Protein AF-F1THG7-F1 (afdb_monomer)

Secondary structure (DSSP, 8-state):
--PPPHHHHHHHHHHHS-EEEEEE-SS-TT-EEEEEESHHHHHSS-EEEE-S---HHHHHHHHHHHHHHHHTT----TT-EEEEETTTEEEEEEEETTEEEEEEEEEEE-

pLDDT: mean 85.08, std 12.11, range [38.19, 96.25]

Organism: NCBI:txid588581

Solvent-accessible surface area (backbone atoms only — not comparable to full-atom values): 6229 Å² total; per-residue (Å²): 134,85,67,69,47,71,74,61,41,53,54,32,28,78,74,68,42,28,33,76,43,54,42,66,36,88,90,41,82,79,34,38,42,37,31,46,44,43,35,43,78,65,71,72,39,63,19,44,31,36,58,61,80,69,59,69,72,56,56,51,49,52,54,51,52,51,48,54,38,44,77,72,68,50,84,81,52,71,73,40,71,45,71,63,43,89,85,45,29,32,40,36,30,35,66,32,94,89,40,90,60,30,32,33,45,49,80,40,80,119

Foldseek 3Di:
DDADDPVNQVVCCVVPQKGWHWAQDPVDNQWIWIWMPRCCVPQVAAIEIEGDDDDPVVSVQQRVVVVVCVVVVNDDDAQDWDACRPHFKIWHWHQDPVDNRYTYIDIDGD

Mean predicted aligned error: 5.65 Å

Sequence (110 aa):
MYISNIESDTKQWEKQGFYCHFERDADNKVQVNYHTHGILHSRGKSDFCITQPIKPIIGKAIFTELVDKLDKGIEIFDGTELADVFDGFTLKFRQSEKCISVLKIDIRCE

Radius of gyration: 13.29 Å; Cα contacts (8 Å, |Δi|>4): 194; chains: 1; bounding box: 36×29×36 Å

Structure (mmCIF, N/CA/C/O backbone):
data_AF-F1THG7-F1
#
_entry.id   AF-F1THG7-F1
#
loop_
_atom_site.group_PDB
_atom_site.id
_atom_site.type_symbol
_atom_site.label_atom_id
_atom_site.label_alt_id
_atom_site.label_comp_id
_atom_site.label_asym_id
_atom_site.label_entity_id
_atom_site.label_seq_id
_atom_site.pdbx_PDB_ins_code
_atom_site.Cartn_x
_atom_site.Cartn_y
_atom_site.Cartn_z
_atom_site.occupancy
_atom_site.B_iso_or_equiv
_atom_site.auth_seq_id
_atom_site.auth_comp_id
_atom_site.auth_asym_id
_atom_site.auth_atom_id
_atom_site.pdbx_PDB_model_num
ATOM 1 N N . MET A 1 1 ? 7.799 -17.388 -8.927 1.00 38.19 1 MET A N 1
ATOM 2 C CA . MET A 1 1 ? 8.653 -16.186 -8.834 1.00 38.19 1 MET A CA 1
ATOM 3 C C . MET A 1 1 ? 7.928 -15.101 -9.610 1.00 38.19 1 MET A C 1
ATOM 5 O O . MET A 1 1 ? 7.849 -15.219 -10.821 1.00 38.19 1 MET A O 1
ATOM 9 N N . TYR A 1 2 ? 7.240 -14.183 -8.925 1.00 43.66 2 TYR A N 1
ATOM 10 C CA . TYR A 1 2 ? 6.445 -13.141 -9.586 1.00 43.66 2 TYR A CA 1
ATOM 11 C C . TYR A 1 2 ? 7.388 -11.967 -9.847 1.00 43.66 2 TYR A C 1
ATOM 13 O O . TYR A 1 2 ? 7.836 -11.329 -8.901 1.00 43.66 2 TYR A O 1
ATOM 21 N N . ILE A 1 3 ? 7.782 -11.785 -11.102 1.00 52.53 3 ILE A N 1
ATOM 22 C CA . ILE A 1 3 ? 8.563 -10.634 -11.555 1.00 52.53 3 ILE A CA 1
ATOM 23 C C . ILE A 1 3 ? 7.549 -9.743 -12.267 1.00 52.53 3 ILE A C 1
ATOM 25 O O . ILE A 1 3 ? 6.875 -10.220 -13.183 1.00 52.53 3 ILE A O 1
ATOM 29 N N . SER A 1 4 ? 7.366 -8.505 -11.807 1.00 56.50 4 SER A N 1
ATOM 30 C CA . SER A 1 4 ? 6.523 -7.534 -12.509 1.00 56.50 4 SER A CA 1
ATOM 31 C C . SER A 1 4 ? 7.099 -7.308 -13.908 1.00 56.50 4 SER A C 1
ATOM 33 O O . SER A 1 4 ? 8.275 -6.988 -14.0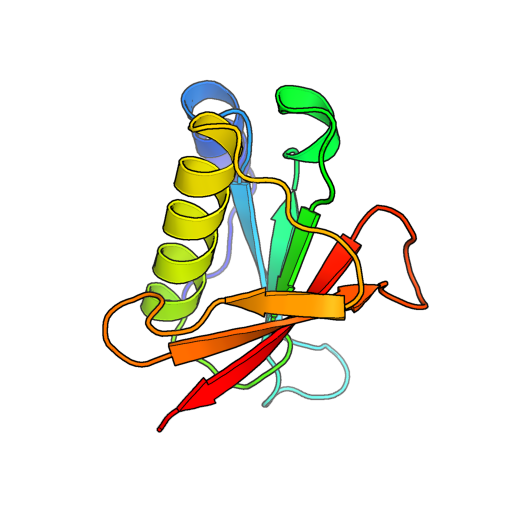58 1.00 56.50 4 SER A O 1
ATOM 35 N N . ASN A 1 5 ? 6.285 -7.534 -14.939 1.00 66.56 5 ASN A N 1
ATOM 36 C CA . ASN A 1 5 ? 6.599 -7.136 -16.308 1.00 66.56 5 ASN A CA 1
ATOM 37 C C . ASN A 1 5 ? 5.889 -5.805 -16.585 1.00 66.56 5 ASN A C 1
ATOM 39 O O . ASN A 1 5 ? 4.746 -5.636 -16.162 1.00 66.56 5 ASN A O 1
ATOM 43 N N . ILE A 1 6 ? 6.531 -4.898 -17.321 1.00 65.44 6 ILE A N 1
ATOM 44 C CA . ILE A 1 6 ? 6.044 -3.541 -17.627 1.00 65.44 6 ILE A CA 1
ATOM 45 C C . ILE A 1 6 ? 4.603 -3.566 -18.163 1.00 65.44 6 ILE A C 1
ATOM 47 O O . ILE A 1 6 ? 3.770 -2.775 -17.738 1.00 65.44 6 ILE A O 1
ATOM 51 N N . GLU A 1 7 ? 4.261 -4.537 -19.014 1.00 62.28 7 GLU A N 1
ATOM 52 C CA . GLU A 1 7 ? 2.897 -4.695 -19.544 1.00 62.28 7 GLU A CA 1
ATOM 53 C C . GLU A 1 7 ? 1.841 -4.991 -18.462 1.00 62.28 7 GLU A C 1
ATOM 55 O O . GLU A 1 7 ? 0.679 -4.598 -18.586 1.00 62.28 7 GLU A O 1
ATOM 60 N N . SER A 1 8 ? 2.222 -5.700 -17.397 1.00 76.38 8 SER A N 1
ATOM 61 C CA . SER A 1 8 ? 1.355 -5.963 -16.242 1.00 76.38 8 SER A CA 1
ATOM 62 C C . SER A 1 8 ? 1.194 -4.722 -15.368 1.00 76.38 8 SER A C 1
ATOM 64 O O . SER A 1 8 ? 0.143 -4.539 -14.751 1.00 76.38 8 SER A O 1
ATOM 66 N N . ASP A 1 9 ? 2.222 -3.882 -15.297 1.00 80.94 9 ASP A N 1
ATOM 67 C CA . ASP A 1 9 ? 2.213 -2.646 -14.519 1.00 80.94 9 ASP A CA 1
ATOM 68 C C . ASP A 1 9 ? 1.324 -1.602 -15.214 1.00 80.94 9 ASP A C 1
ATOM 70 O O . ASP A 1 9 ? 0.420 -1.054 -14.582 1.00 80.94 9 ASP A O 1
ATOM 74 N N . THR A 1 10 ? 1.456 -1.440 -16.538 1.00 80.38 10 THR A N 1
ATOM 75 C CA . THR A 1 10 ? 0.595 -0.559 -17.348 1.00 80.38 10 THR A CA 1
ATOM 76 C C . THR A 1 10 ? -0.883 -0.930 -17.232 1.00 80.38 10 THR A C 1
ATOM 78 O O . THR A 1 10 ? -1.712 -0.064 -16.965 1.00 80.38 10 THR A O 1
ATOM 81 N N . LYS A 1 11 ? -1.235 -2.217 -17.348 1.00 83.44 11 LYS A N 1
ATOM 82 C CA . LYS A 1 11 ? -2.638 -2.660 -17.228 1.00 83.44 11 LYS A CA 1
ATOM 83 C C . LYS A 1 11 ? -3.230 -2.408 -15.841 1.00 83.44 11 LYS A C 1
ATOM 85 O O . LYS A 1 11 ? -4.416 -2.109 -15.723 1.00 83.44 11 LYS A O 1
ATOM 90 N N . GLN A 1 12 ? -2.435 -2.575 -14.783 1.00 82.75 12 GLN A N 1
ATOM 91 C CA . GLN A 1 12 ? -2.885 -2.282 -13.419 1.00 82.75 12 GLN A CA 1
ATOM 92 C C . GLN A 1 12 ? -3.075 -0.777 -13.229 1.00 82.75 12 GLN A C 1
ATOM 94 O O . GLN A 1 12 ? -4.124 -0.368 -12.736 1.00 82.75 12 GLN A O 1
ATOM 99 N N . TRP A 1 13 ? -2.136 0.034 -13.721 1.00 86.00 13 TRP A N 1
ATOM 100 C CA . TRP A 1 13 ? -2.256 1.488 -13.727 1.00 86.00 13 TRP A CA 1
ATOM 101 C C . TRP A 1 13 ? -3.531 1.964 -14.435 1.00 86.00 13 TRP A C 1
ATOM 103 O O . TRP A 1 13 ? -4.323 2.683 -13.836 1.00 86.00 13 TRP A O 1
ATOM 113 N N . GLU A 1 14 ? -3.787 1.514 -15.665 1.00 87.00 14 GLU A N 1
ATOM 114 C CA . GLU A 1 14 ? -4.980 1.910 -16.431 1.00 87.00 14 GLU A CA 1
ATOM 115 C C . GLU A 1 14 ? -6.289 1.524 -15.732 1.00 87.00 14 GLU A C 1
ATOM 117 O O . GLU A 1 14 ? -7.283 2.242 -15.820 1.00 87.00 14 GLU A O 1
ATOM 122 N N . LYS A 1 15 ? -6.299 0.389 -15.025 1.00 86.25 15 LYS A N 1
ATOM 123 C CA . LYS A 1 15 ? -7.501 -0.131 -14.367 1.00 86.25 15 LYS A CA 1
ATOM 124 C C . LYS A 1 15 ? -7.735 0.447 -12.969 1.00 86.25 15 LYS A C 1
ATOM 126 O O . LYS A 1 15 ? -8.884 0.572 -12.559 1.00 86.25 15 LYS A O 1
ATOM 131 N N . GLN A 1 16 ? -6.672 0.706 -12.210 1.00 87.31 16 GLN A N 1
ATOM 132 C CA . GLN A 1 16 ? -6.736 0.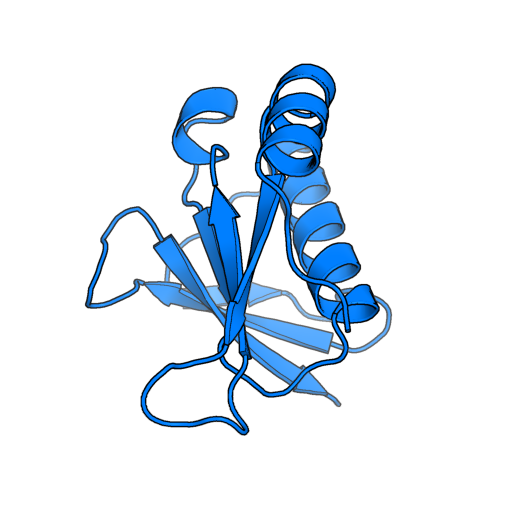964 -10.763 1.00 87.31 16 GLN A CA 1
ATOM 133 C C . GLN A 1 16 ? -6.109 2.306 -10.357 1.00 87.31 16 GLN A C 1
ATOM 135 O O . GLN A 1 16 ? -6.251 2.738 -9.209 1.00 87.31 16 GLN A O 1
ATOM 140 N N . GLY A 1 17 ? -5.394 2.967 -11.270 1.00 89.81 17 GLY A N 1
ATOM 141 C CA . GLY A 1 17 ? -4.621 4.177 -10.991 1.00 89.81 17 GLY A CA 1
ATOM 142 C C . GLY A 1 17 ? -3.383 3.929 -10.125 1.00 89.81 17 GLY A C 1
ATOM 143 O O . GLY A 1 17 ? -2.836 4.876 -9.573 1.00 89.81 17 GLY A O 1
ATOM 144 N N . PHE A 1 18 ? -2.965 2.675 -9.942 1.00 92.56 18 PHE A N 1
ATOM 145 C CA . PHE A 1 18 ? -1.721 2.301 -9.268 1.00 92.56 18 PHE A CA 1
ATOM 146 C C . PHE A 1 18 ? -1.294 0.889 -9.694 1.00 92.56 18 PHE A C 1
ATOM 148 O O . PHE A 1 18 ? -2.091 0.133 -10.254 1.00 92.56 18 PHE A O 1
ATOM 155 N N . TYR A 1 19 ? -0.045 0.516 -9.425 1.00 90.19 19 TYR A N 1
ATOM 156 C CA . TYR A 1 19 ? 0.429 -0.858 -9.596 1.00 90.19 19 TYR A CA 1
ATOM 157 C C . TYR A 1 19 ? 1.397 -1.254 -8.480 1.00 90.19 19 TYR A C 1
ATOM 159 O O . TYR A 1 19 ? 2.011 -0.407 -7.834 1.00 90.19 19 TYR A O 1
ATOM 167 N N . CYS A 1 20 ? 1.511 -2.561 -8.240 1.00 89.00 20 CYS A N 1
ATOM 168 C CA . CYS A 1 20 ? 2.468 -3.130 -7.293 1.00 89.00 20 CYS A CA 1
ATOM 169 C C . CYS A 1 20 ? 3.711 -3.598 -8.052 1.00 89.00 20 CYS A C 1
ATOM 171 O O . CYS A 1 20 ? 3.592 -4.434 -8.951 1.00 89.00 20 CYS A O 1
ATOM 173 N N . HIS A 1 21 ? 4.879 -3.108 -7.657 1.00 86.44 21 HIS A N 1
ATOM 174 C CA . HIS A 1 21 ? 6.166 -3.489 -8.213 1.00 86.44 21 HIS A CA 1
ATOM 175 C C . HIS A 1 21 ? 6.964 -4.338 -7.221 1.00 86.44 21 HIS A C 1
ATOM 177 O O . HIS A 1 21 ? 6.934 -4.131 -6.003 1.00 86.44 21 HIS A O 1
ATOM 183 N N . PHE A 1 22 ? 7.654 -5.333 -7.769 1.00 78.88 22 PHE A N 1
ATOM 184 C CA . PHE A 1 22 ? 8.278 -6.413 -7.021 1.00 78.88 22 PHE A CA 1
ATOM 185 C C . PHE A 1 22 ? 9.747 -6.505 -7.408 1.00 78.88 22 PHE A C 1
ATOM 187 O O . PHE A 1 22 ? 10.093 -7.167 -8.387 1.00 78.88 22 PHE A O 1
ATOM 194 N N . GLU A 1 23 ? 10.614 -5.866 -6.629 1.00 75.38 23 GLU A N 1
ATOM 195 C CA . GLU A 1 23 ? 12.048 -5.872 -6.896 1.00 75.38 23 GLU A CA 1
ATOM 196 C C . GLU A 1 23 ? 12.780 -6.705 -5.843 1.00 75.38 23 GLU A C 1
ATOM 198 O O . GLU A 1 23 ? 12.526 -6.604 -4.641 1.00 75.38 23 GLU A O 1
ATOM 203 N N . ARG A 1 24 ? 13.692 -7.573 -6.284 1.00 68.19 24 ARG A N 1
ATOM 204 C CA . ARG A 1 24 ? 14.626 -8.214 -5.356 1.00 68.19 24 ARG A CA 1
ATOM 205 C C . ARG A 1 24 ? 15.697 -7.209 -5.002 1.00 68.19 24 ARG A C 1
ATOM 207 O O . ARG A 1 24 ? 16.250 -6.584 -5.900 1.00 68.19 24 ARG A O 1
ATOM 214 N N . ASP A 1 25 ? 16.015 -7.108 -3.721 1.00 65.31 25 ASP A N 1
ATOM 215 C CA . ASP A 1 25 ? 17.136 -6.285 -3.308 1.00 65.31 25 ASP A CA 1
ATOM 216 C C . ASP A 1 25 ? 18.424 -6.824 -3.963 1.00 65.31 25 ASP A C 1
ATOM 218 O O . ASP A 1 25 ? 18.731 -8.022 -3.892 1.00 65.31 25 ASP A O 1
ATOM 222 N N . ALA A 1 26 ? 19.116 -5.947 -4.695 1.00 63.00 26 ALA A N 1
ATOM 223 C CA . ALA A 1 26 ? 20.297 -6.301 -5.473 1.00 63.00 26 ALA A CA 1
ATOM 224 C C . ALA A 1 26 ? 21.467 -6.727 -4.572 1.00 63.00 26 ALA A C 1
ATOM 226 O O . ALA A 1 26 ? 22.234 -7.620 -4.946 1.00 63.00 26 ALA A O 1
ATOM 227 N N . ASP A 1 27 ? 21.552 -6.139 -3.376 1.00 65.88 27 ASP A N 1
ATOM 228 C CA . ASP A 1 27 ? 22.597 -6.388 -2.388 1.00 65.88 27 ASP A CA 1
ATOM 229 C C . ASP A 1 27 ? 22.207 -7.531 -1.441 1.00 65.88 27 ASP A C 1
ATOM 231 O O . ASP A 1 27 ? 23.058 -8.316 -1.014 1.00 65.88 27 ASP A O 1
ATOM 235 N N . ASN A 1 28 ? 20.911 -7.691 -1.157 1.00 64.31 28 ASN A N 1
ATOM 236 C CA . ASN A 1 28 ? 20.396 -8.739 -0.282 1.00 64.31 28 ASN A CA 1
ATOM 237 C C . ASN A 1 28 ? 19.326 -9.599 -0.964 1.00 64.31 28 ASN A C 1
ATOM 239 O O . ASN A 1 28 ? 18.128 -9.387 -0.810 1.00 64.31 28 ASN A O 1
ATOM 243 N N . LYS A 1 29 ? 19.752 -10.683 -1.621 1.00 60.62 29 LYS A N 1
ATOM 244 C CA . LYS A 1 29 ? 18.866 -11.610 -2.359 1.00 60.62 29 LYS A CA 1
ATOM 245 C C . LYS A 1 29 ? 17.762 -12.281 -1.519 1.00 60.62 29 LYS A C 1
ATOM 247 O O . LYS A 1 29 ? 16.919 -12.976 -2.090 1.00 60.62 29 LYS A O 1
ATOM 252 N N . VAL A 1 30 ? 17.787 -12.127 -0.192 1.00 61.16 30 VAL A N 1
ATOM 253 C CA . VAL A 1 30 ? 16.761 -12.617 0.744 1.00 61.16 30 VAL A CA 1
ATOM 254 C C . VAL A 1 30 ? 15.673 -11.562 0.992 1.00 61.16 30 VAL A C 1
ATOM 256 O O . VAL A 1 30 ? 14.539 -11.922 1.310 1.00 61.16 30 VAL A O 1
ATOM 259 N N . GLN A 1 31 ? 15.984 -10.276 0.815 1.00 63.53 31 GLN A N 1
ATOM 260 C CA . GLN A 1 31 ? 15.027 -9.178 0.918 1.00 63.53 31 GLN A CA 1
ATOM 261 C C . GLN A 1 31 ? 14.339 -8.920 -0.425 1.00 63.53 31 GLN A C 1
ATOM 263 O O . GLN A 1 31 ? 14.947 -8.900 -1.497 1.00 63.53 31 GLN A O 1
ATOM 268 N N . VAL A 1 32 ? 13.024 -8.739 -0.353 1.00 67.75 32 VAL A N 1
ATOM 269 C CA . VAL A 1 32 ? 12.196 -8.335 -1.487 1.00 67.75 32 VAL A CA 1
ATOM 270 C C . VAL A 1 32 ? 11.614 -6.978 -1.132 1.00 67.75 32 VAL A C 1
ATOM 272 O O . VAL A 1 32 ? 10.971 -6.838 -0.094 1.00 67.75 32 VAL A O 1
ATOM 275 N N . ASN A 1 33 ? 11.869 -5.995 -1.987 1.00 76.44 33 ASN A N 1
ATOM 276 C CA . ASN A 1 33 ? 11.329 -4.654 -1.878 1.00 76.44 33 ASN A CA 1
ATOM 277 C C . ASN A 1 33 ? 10.026 -4.608 -2.674 1.00 76.44 33 ASN A C 1
ATOM 279 O O . ASN A 1 33 ? 10.011 -4.540 -3.906 1.00 76.44 33 ASN A O 1
ATOM 283 N N . TYR A 1 34 ? 8.921 -4.671 -1.946 1.00 87.44 34 TYR A N 1
ATOM 284 C CA . TYR A 1 34 ? 7.588 -4.494 -2.495 1.00 87.44 34 TYR A CA 1
ATOM 285 C C . TYR A 1 34 ? 7.234 -3.025 -2.408 1.00 87.44 34 TYR A C 1
ATOM 287 O O . TYR A 1 34 ? 7.344 -2.439 -1.333 1.00 87.44 34 TYR A O 1
ATOM 295 N N . HIS A 1 35 ? 6.775 -2.431 -3.497 1.00 90.06 35 HIS A N 1
ATOM 296 C CA . HIS A 1 35 ? 6.334 -1.047 -3.445 1.00 90.06 35 HIS A CA 1
ATOM 297 C C . HIS A 1 35 ? 5.191 -0.773 -4.409 1.00 90.06 35 HIS A C 1
ATOM 299 O O . HIS A 1 35 ? 5.054 -1.438 -5.437 1.00 90.06 35 HIS A O 1
ATOM 305 N N . THR A 1 36 ? 4.349 0.190 -4.061 1.00 92.62 36 THR A N 1
ATOM 306 C CA . THR A 1 36 ? 3.349 0.719 -4.981 1.00 92.62 36 THR A CA 1
ATOM 307 C C . THR A 1 36 ? 3.935 1.869 -5.778 1.00 92.62 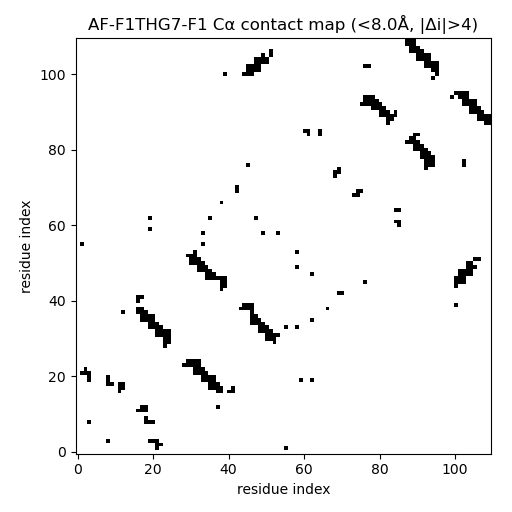36 THR A C 1
ATOM 309 O O . THR A 1 36 ? 4.864 2.544 -5.334 1.00 92.62 36 THR A O 1
ATOM 312 N N . HIS A 1 37 ? 3.358 2.094 -6.948 1.00 92.12 37 HIS A N 1
ATOM 313 C CA . HIS A 1 37 ? 3.542 3.318 -7.709 1.00 92.12 37 HIS A CA 1
ATOM 314 C C . HIS A 1 37 ? 2.196 3.863 -8.130 1.00 92.12 37 HIS A C 1
ATOM 316 O O . HIS A 1 37 ? 1.281 3.102 -8.466 1.00 92.12 37 HIS A O 1
ATOM 322 N N . GLY A 1 38 ? 2.120 5.186 -8.211 1.00 91.00 38 GLY A N 1
ATOM 323 C CA . GLY A 1 38 ? 1.008 5.868 -8.847 1.00 91.00 38 GLY A CA 1
ATOM 324 C C . GLY A 1 38 ? -0.108 6.296 -7.896 1.00 91.00 38 GLY A C 1
ATOM 325 O O 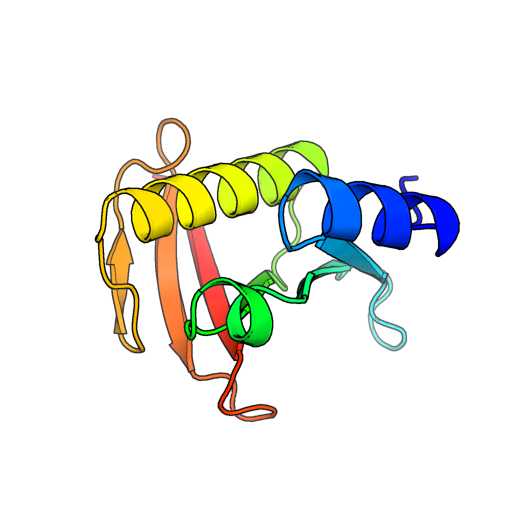. GLY A 1 38 ? -0.996 7.039 -8.316 1.00 91.00 38 GLY A O 1
ATOM 326 N N . ILE A 1 39 ? -0.041 5.932 -6.610 1.00 93.62 39 ILE A N 1
ATOM 327 C CA . ILE A 1 39 ? -0.992 6.423 -5.600 1.00 93.62 39 ILE A CA 1
ATOM 328 C C . ILE A 1 39 ? -0.887 7.948 -5.480 1.00 93.62 39 ILE A C 1
ATOM 330 O O . ILE A 1 39 ? -1.910 8.636 -5.421 1.00 93.62 39 ILE A O 1
ATOM 334 N N . LEU A 1 40 ? 0.331 8.492 -5.558 1.00 91.19 40 LEU A N 1
ATOM 335 C CA . LEU A 1 40 ? 0.543 9.939 -5.540 1.00 91.19 40 LEU A CA 1
ATOM 336 C C . LEU A 1 40 ? -0.182 10.635 -6.692 1.00 91.19 40 LEU A C 1
ATOM 338 O O . LEU A 1 40 ? -0.828 11.659 -6.490 1.00 91.19 40 LEU A O 1
ATOM 342 N N . HIS A 1 41 ? -0.117 10.066 -7.892 1.00 90.38 41 HIS A N 1
ATOM 343 C CA . HIS A 1 41 ? -0.728 10.656 -9.078 1.00 90.38 41 HIS A CA 1
ATOM 344 C C . HIS A 1 41 ? -2.251 10.485 -9.124 1.00 90.38 41 HIS A C 1
ATOM 346 O O . HIS A 1 41 ? -2.942 11.400 -9.563 1.00 90.38 41 HIS A O 1
ATOM 352 N N . SER A 1 42 ? -2.782 9.340 -8.688 1.00 91.75 42 SER A N 1
ATOM 353 C CA . SER A 1 42 ? -4.222 9.055 -8.758 1.00 91.75 42 SER A CA 1
ATOM 354 C C . SER A 1 42 ? -5.019 9.597 -7.572 1.00 91.75 42 SER A C 1
ATOM 356 O O . SER A 1 42 ? -6.178 9.966 -7.742 1.00 91.75 42 SER A O 1
ATOM 358 N N . ARG A 1 43 ? -4.421 9.641 -6.376 1.00 92.12 43 ARG A N 1
ATOM 359 C CA . ARG A 1 43 ? -5.111 9.970 -5.113 1.00 92.12 43 ARG A CA 1
ATOM 360 C C . ARG A 1 43 ? -4.475 11.134 -4.354 1.00 92.12 43 ARG A C 1
ATOM 362 O O . ARG A 1 43 ? -5.052 11.597 -3.375 1.00 92.12 43 ARG A O 1
ATOM 369 N N . GLY A 1 44 ? -3.292 11.603 -4.758 1.00 92.25 44 GLY A N 1
ATOM 370 C CA . GLY A 1 44 ? -2.562 12.647 -4.028 1.00 92.25 44 GLY A CA 1
ATOM 371 C C . GLY A 1 44 ? -2.016 12.177 -2.675 1.00 92.25 44 GLY A C 1
ATOM 372 O O . GLY A 1 44 ? -1.791 13.002 -1.792 1.00 92.25 44 GLY A O 1
ATOM 373 N N . LYS A 1 45 ? -1.847 10.861 -2.486 1.00 93.62 45 LYS A N 1
ATOM 374 C CA . LYS A 1 45 ? -1.376 10.237 -1.237 1.00 93.62 45 LYS A CA 1
ATOM 375 C C . LYS A 1 45 ? -0.046 9.513 -1.461 1.00 93.62 45 LYS A C 1
ATOM 377 O O . LYS A 1 45 ? 0.283 9.170 -2.591 1.00 93.62 45 LYS A O 1
ATOM 382 N N . SER A 1 46 ? 0.720 9.292 -0.397 1.00 94.50 46 SER A N 1
ATOM 383 C CA . SER A 1 46 ? 2.019 8.616 -0.493 1.00 94.50 46 SER A CA 1
ATOM 384 C C . SER A 1 46 ? 1.890 7.191 -1.033 1.00 94.50 46 SER A C 1
ATOM 386 O O . SER A 1 46 ? 0.936 6.481 -0.717 1.00 94.50 46 SER A O 1
ATOM 388 N N . ASP A 1 47 ? 2.885 6.766 -1.805 1.00 95.62 47 ASP A N 1
ATOM 389 C CA . ASP A 1 47 ? 3.074 5.363 -2.157 1.00 95.62 47 ASP A CA 1
ATOM 390 C C . ASP A 1 47 ? 3.548 4.557 -0.936 1.00 95.62 47 ASP A C 1
ATOM 392 O O . ASP A 1 47 ? 4.060 5.104 0.044 1.00 95.62 47 ASP A O 1
ATOM 396 N N . PHE A 1 48 ? 3.387 3.239 -0.989 1.00 95.25 48 PHE A N 1
ATOM 397 C CA . PHE A 1 48 ? 3.713 2.329 0.102 1.00 95.25 48 PHE A CA 1
ATOM 398 C C . PHE A 1 48 ? 4.889 1.423 -0.246 1.00 95.25 48 PHE A C 1
ATOM 400 O O . PHE A 1 48 ? 5.064 1.028 -1.396 1.00 95.25 48 PHE A O 1
ATOM 407 N N . CYS A 1 49 ? 5.680 1.047 0.759 1.00 94.12 49 CYS A N 1
ATOM 408 C CA . CYS A 1 49 ? 6.825 0.156 0.600 1.00 94.12 49 CYS A CA 1
ATOM 409 C C . CYS A 1 49 ? 6.925 -0.848 1.756 1.00 94.12 49 CYS A C 1
ATOM 411 O O . CYS A 1 49 ? 6.915 -0.457 2.918 1.00 94.12 49 CYS A O 1
ATOM 413 N N . ILE A 1 50 ? 7.065 -2.137 1.443 1.00 91.81 50 ILE A N 1
ATOM 414 C CA . ILE A 1 50 ? 7.342 -3.217 2.399 1.00 91.81 50 ILE A CA 1
ATOM 415 C C . ILE A 1 50 ? 8.714 -3.798 2.055 1.00 91.81 50 ILE A C 1
ATOM 417 O O . ILE A 1 50 ? 8.923 -4.293 0.947 1.00 91.81 50 ILE A O 1
ATOM 421 N N . THR A 1 51 ? 9.636 -3.774 3.016 1.00 86.81 51 THR A N 1
ATOM 422 C CA . THR A 1 51 ? 10.993 -4.337 2.867 1.00 86.81 51 THR A CA 1
ATOM 423 C C . THR A 1 51 ? 11.193 -5.628 3.667 1.00 86.81 51 THR A C 1
ATOM 425 O O . THR A 1 51 ? 12.206 -6.316 3.522 1.00 86.81 51 THR A O 1
ATOM 428 N N . GLN A 1 52 ? 10.238 -5.972 4.536 1.00 86.69 52 GLN A N 1
ATOM 429 C CA . GLN A 1 52 ? 10.273 -7.215 5.297 1.00 86.69 52 GLN A CA 1
ATOM 430 C C . GLN A 1 52 ? 10.006 -8.426 4.392 1.00 86.69 52 GLN A C 1
ATOM 432 O O . GLN A 1 52 ? 9.191 -8.342 3.467 1.00 86.69 52 GLN A O 1
ATOM 437 N N . PRO A 1 53 ? 10.634 -9.584 4.673 1.00 83.62 53 PRO A N 1
ATOM 438 C CA . PRO A 1 53 ? 10.326 -10.821 3.971 1.00 83.62 53 PRO A CA 1
ATOM 439 C C . PRO A 1 53 ? 8.855 -11.201 4.164 1.00 83.62 53 PRO A C 1
ATOM 441 O O . PRO A 1 53 ? 8.437 -11.619 5.241 1.00 83.62 53 PRO A O 1
ATOM 444 N N . ILE A 1 54 ? 8.067 -11.081 3.100 1.00 82.75 54 ILE A N 1
ATOM 445 C CA . ILE A 1 54 ? 6.657 -11.465 3.080 1.00 82.75 54 ILE A CA 1
ATOM 446 C C . ILE A 1 54 ? 6.330 -12.184 1.774 1.00 82.75 54 ILE A C 1
ATOM 448 O O . ILE A 1 54 ? 7.005 -11.999 0.758 1.00 82.75 54 ILE A O 1
ATOM 452 N N . LYS A 1 55 ? 5.306 -13.043 1.782 1.00 83.50 55 LYS A N 1
ATOM 453 C CA . LYS A 1 55 ? 4.823 -13.685 0.553 1.00 83.50 55 LYS A CA 1
ATOM 454 C C . LYS A 1 55 ? 4.226 -12.612 -0.378 1.00 83.50 55 LYS A C 1
ATOM 456 O O . LYS A 1 55 ? 3.392 -11.838 0.094 1.00 83.50 55 LYS A O 1
ATOM 461 N N . PRO A 1 56 ? 4.534 -12.610 -1.692 1.00 81.75 56 PRO A N 1
ATOM 462 C CA . PRO A 1 56 ? 4.032 -11.595 -2.625 1.00 81.75 56 PRO A CA 1
ATOM 463 C C . PRO A 1 56 ? 2.510 -11.427 -2.627 1.00 81.75 56 PRO A C 1
ATOM 465 O O . PRO A 1 56 ? 2.010 -10.314 -2.742 1.00 81.75 56 PRO A O 1
ATOM 468 N N . ILE A 1 57 ? 1.773 -12.532 -2.468 1.00 84.44 57 ILE A N 1
ATOM 469 C CA . ILE A 1 57 ? 0.307 -12.509 -2.416 1.00 84.44 57 ILE A CA 1
ATOM 470 C C . ILE A 1 57 ? -0.221 -11.724 -1.209 1.00 84.44 57 ILE A C 1
ATOM 472 O O . ILE A 1 57 ? -1.198 -10.998 -1.345 1.00 84.44 57 ILE A O 1
ATOM 476 N N . ILE A 1 58 ? 0.461 -11.816 -0.064 1.00 87.06 58 ILE A N 1
ATOM 477 C CA . ILE A 1 58 ? 0.088 -11.104 1.161 1.00 87.06 58 ILE A CA 1
ATOM 478 C C . ILE A 1 58 ? 0.451 -9.624 1.023 1.00 87.06 58 ILE A C 1
ATOM 480 O O . ILE A 1 58 ? -0.385 -8.771 1.283 1.00 87.06 58 ILE A O 1
ATOM 484 N N . GLY A 1 59 ? 1.651 -9.305 0.518 1.00 88.50 59 GLY A N 1
ATOM 485 C CA . GLY A 1 59 ? 2.044 -7.915 0.254 1.00 88.50 59 GLY A CA 1
ATOM 486 C C . GLY A 1 59 ? 1.083 -7.201 -0.705 1.00 88.50 59 GLY A C 1
ATOM 487 O O . GLY A 1 59 ? 0.672 -6.072 -0.448 1.00 88.50 59 GLY A O 1
ATOM 488 N N . LYS A 1 60 ? 0.641 -7.887 -1.770 1.00 87.69 60 LYS A N 1
ATOM 489 C CA . LYS A 1 60 ? -0.375 -7.355 -2.691 1.00 87.69 60 LYS A CA 1
ATOM 490 C C . LYS A 1 60 ? -1.726 -7.134 -2.007 1.00 87.69 60 LYS A C 1
ATOM 492 O O . LYS A 1 60 ? -2.378 -6.127 -2.282 1.00 87.69 60 LYS A O 1
ATOM 497 N N . ALA A 1 61 ? -2.155 -8.065 -1.156 1.00 89.62 61 ALA A N 1
ATOM 498 C CA . ALA A 1 61 ? -3.412 -7.936 -0.428 1.00 89.62 61 ALA A CA 1
ATOM 499 C C . ALA A 1 61 ? -3.382 -6.742 0.534 1.00 89.62 61 ALA A C 1
ATOM 501 O O . ALA A 1 61 ? -4.296 -5.925 0.492 1.00 89.62 61 ALA A O 1
ATOM 502 N N . ILE A 1 62 ? -2.284 -6.572 1.281 1.00 92.25 62 ILE A N 1
ATOM 503 C CA . ILE A 1 62 ? -2.050 -5.401 2.135 1.00 92.25 62 ILE A CA 1
ATOM 504 C C . ILE A 1 62 ? -2.155 -4.113 1.313 1.00 92.25 62 ILE A C 1
ATOM 506 O O . ILE A 1 62 ? -2.949 -3.245 1.652 1.00 92.25 62 ILE A O 1
ATOM 510 N N . PHE A 1 63 ? -1.421 -3.983 0.202 1.00 93.06 63 PHE A N 1
ATOM 511 C CA . PHE A 1 63 ? -1.492 -2.770 -0.623 1.00 93.06 63 PHE A CA 1
ATOM 512 C C . PHE A 1 63 ? -2.892 -2.495 -1.170 1.00 93.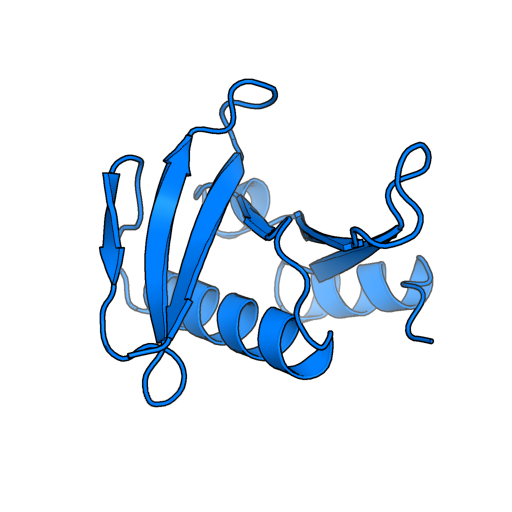06 63 PHE A C 1
ATOM 514 O O . PHE A 1 63 ? -3.322 -1.345 -1.182 1.00 93.06 63 PHE A O 1
ATOM 521 N N . THR A 1 64 ? -3.608 -3.537 -1.593 1.00 91.12 64 THR A N 1
ATOM 522 C CA . THR A 1 64 ? -4.987 -3.396 -2.077 1.00 91.12 64 THR A CA 1
ATOM 523 C C . THR A 1 64 ? -5.894 -2.877 -0.964 1.00 91.12 64 THR A C 1
ATOM 525 O O . THR A 1 64 ? -6.622 -1.913 -1.174 1.00 91.12 64 THR A O 1
ATOM 528 N N . GLU A 1 65 ? -5.798 -3.445 0.240 1.00 92.94 65 GLU A N 1
ATOM 529 C CA . GLU A 1 65 ? -6.598 -2.998 1.380 1.00 92.94 65 GLU A CA 1
ATOM 530 C C . GLU A 1 65 ? -6.268 -1.555 1.789 1.00 92.94 65 GLU A C 1
ATOM 532 O O . GLU A 1 65 ? -7.168 -0.775 2.094 1.00 92.94 65 GLU A O 1
ATOM 537 N N . LEU A 1 66 ? -4.990 -1.165 1.771 1.00 94.44 66 LEU A N 1
ATOM 538 C CA . LEU A 1 66 ? -4.584 0.207 2.084 1.00 94.44 66 LEU A CA 1
ATOM 539 C C . LEU A 1 66 ? -5.139 1.209 1.077 1.00 94.44 66 LEU A C 1
A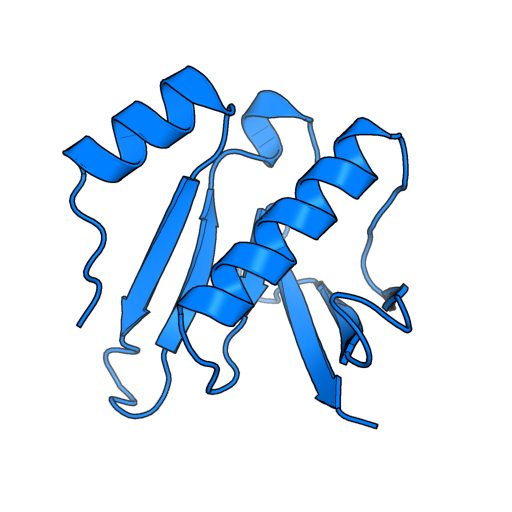TOM 541 O O . LEU A 1 66 ? -5.639 2.257 1.480 1.00 94.44 66 LEU A O 1
ATOM 545 N N . VAL A 1 67 ? -5.104 0.879 -0.214 1.00 93.69 67 VAL A N 1
ATOM 546 C CA . VAL A 1 67 ? -5.711 1.719 -1.250 1.00 93.69 67 VAL A CA 1
ATOM 547 C C . VAL A 1 67 ? -7.226 1.809 -1.064 1.00 93.69 67 VAL A C 1
ATOM 549 O O . VAL A 1 67 ? -7.763 2.911 -1.103 1.00 93.69 67 VAL A O 1
ATOM 552 N N . ASP A 1 68 ? -7.908 0.707 -0.746 1.00 93.00 68 ASP A N 1
ATOM 553 C CA . ASP A 1 68 ? -9.343 0.734 -0.437 1.00 93.00 68 ASP A CA 1
ATOM 554 C C . ASP A 1 68 ? -9.659 1.618 0.782 1.00 93.00 68 ASP A C 1
ATOM 556 O O . ASP A 1 68 ? -10.702 2.274 0.826 1.00 93.00 68 ASP A O 1
ATOM 560 N N . LYS A 1 69 ? -8.782 1.648 1.796 1.00 93.38 69 LYS A N 1
ATOM 561 C CA . LYS A 1 69 ? -8.916 2.555 2.947 1.00 93.38 69 LYS A CA 1
ATOM 562 C C . LYS A 1 69 ? -8.743 4.018 2.519 1.00 93.38 69 LYS A C 1
ATOM 564 O O . LYS A 1 69 ? -9.566 4.845 2.912 1.00 93.38 69 LYS A O 1
ATOM 569 N N . LEU A 1 70 ? -7.748 4.328 1.682 1.00 94.69 70 LEU A N 1
ATOM 570 C CA . LEU A 1 70 ? -7.568 5.670 1.111 1.00 94.69 70 LEU A CA 1
ATOM 571 C C . LEU A 1 70 ? -8.798 6.110 0.303 1.00 94.69 70 LEU A C 1
ATOM 573 O O . LEU A 1 70 ? -9.273 7.231 0.473 1.00 94.69 70 LEU A O 1
ATOM 577 N N . ASP A 1 71 ? -9.353 5.215 -0.515 1.00 93.06 71 ASP A N 1
ATOM 578 C CA . ASP A 1 71 ? -10.534 5.480 -1.345 1.00 93.06 71 ASP A CA 1
ATOM 579 C C . ASP A 1 71 ? -11.804 5.694 -0.494 1.00 93.06 71 ASP A C 1
ATOM 581 O O . 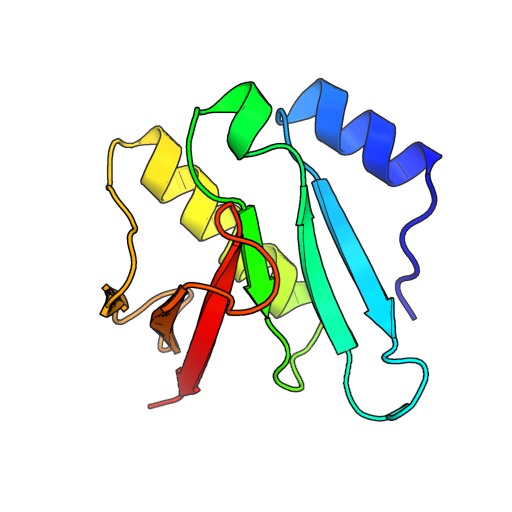ASP A 1 71 ? -12.732 6.389 -0.907 1.00 93.06 71 ASP A O 1
ATOM 585 N N . LYS A 1 72 ? -11.826 5.172 0.740 1.00 94.81 72 LYS A N 1
ATOM 586 C CA . LYS A 1 72 ? -12.853 5.450 1.763 1.00 94.81 72 LYS A CA 1
ATOM 587 C C . LYS A 1 72 ? -12.583 6.724 2.577 1.00 94.81 72 LYS A C 1
ATOM 589 O O . LYS A 1 72 ? -13.346 7.028 3.492 1.00 94.81 72 LYS A O 1
ATOM 594 N N . GLY A 1 73 ? -11.519 7.462 2.264 1.00 93.94 73 GLY A N 1
ATOM 595 C CA . GLY A 1 73 ? -11.145 8.707 2.935 1.00 93.94 73 GLY A CA 1
ATOM 596 C C . GLY A 1 73 ? -10.331 8.528 4.218 1.00 93.94 73 GLY A C 1
ATOM 597 O O . GLY A 1 73 ? -10.155 9.495 4.955 1.00 93.94 73 GLY A O 1
ATOM 598 N N . ILE A 1 74 ? -9.829 7.323 4.507 1.00 93.62 74 ILE A N 1
ATOM 599 C CA . ILE A 1 74 ? -8.937 7.100 5.650 1.00 93.62 74 ILE A CA 1
ATOM 600 C C . ILE A 1 74 ? -7.566 7.671 5.301 1.00 93.62 74 ILE A C 1
ATOM 602 O O . ILE A 1 74 ? -6.961 7.291 4.300 1.00 93.62 74 ILE A O 1
ATOM 606 N N . GLU A 1 75 ? -7.061 8.573 6.135 1.00 93.69 75 GLU A N 1
ATOM 607 C CA . GLU A 1 75 ? -5.733 9.147 5.950 1.00 93.69 75 GLU A CA 1
ATOM 608 C C . GLU A 1 75 ? -4.660 8.290 6.621 1.00 93.69 75 GLU A C 1
ATOM 610 O O . GLU A 1 75 ? -4.805 7.866 7.767 1.00 93.69 75 GLU A O 1
ATOM 615 N N . ILE A 1 76 ? -3.570 8.051 5.894 1.00 95.44 76 ILE A N 1
ATOM 616 C CA . ILE A 1 76 ? -2.406 7.301 6.364 1.00 95.44 76 ILE A CA 1
ATOM 617 C C . ILE A 1 76 ? -1.188 8.198 6.168 1.00 95.44 76 ILE A C 1
ATOM 619 O O . ILE A 1 76 ? -0.905 8.635 5.051 1.00 95.44 76 ILE A O 1
ATOM 623 N N . PHE A 1 77 ? -0.489 8.494 7.256 1.00 94.44 77 PHE A N 1
ATOM 624 C CA . PHE A 1 77 ? 0.664 9.386 7.295 1.00 94.44 77 PHE A CA 1
ATOM 625 C C . PHE A 1 77 ? 1.774 8.790 8.171 1.00 94.44 77 PHE A C 1
ATOM 627 O O . PHE A 1 77 ? 1.654 7.689 8.712 1.00 94.44 77 PHE A O 1
ATOM 634 N N . ASP A 1 78 ? 2.899 9.493 8.269 1.00 95.88 78 ASP A N 1
ATOM 635 C CA . ASP A 1 78 ? 4.008 9.072 9.122 1.00 95.88 78 ASP A CA 1
ATOM 636 C C . ASP A 1 78 ? 3.564 8.902 10.582 1.00 95.88 78 ASP A C 1
ATOM 638 O O . ASP A 1 78 ? 2.905 9.766 11.157 1.00 95.88 78 ASP A O 1
ATOM 642 N N . GLY A 1 79 ? 3.909 7.768 11.184 1.00 94.62 79 GLY A N 1
ATOM 643 C CA . GLY A 1 79 ? 3.514 7.430 12.547 1.00 94.62 79 GLY A CA 1
ATOM 644 C C . GLY A 1 79 ? 2.105 6.849 12.689 1.00 94.62 79 GLY A C 1
ATOM 645 O O . GLY A 1 79 ? 1.769 6.420 13.792 1.00 94.62 79 GLY A O 1
ATOM 646 N N . THR A 1 80 ? 1.299 6.774 11.619 1.00 95.81 80 THR A N 1
ATOM 647 C CA . THR A 1 80 ? 0.032 6.027 11.647 1.00 95.81 80 THR A CA 1
ATOM 648 C C . THR A 1 80 ? 0.293 4.557 11.994 1.00 95.81 80 THR A C 1
ATOM 650 O O . THR A 1 80 ? 1.287 3.961 11.569 1.00 95.81 80 THR A O 1
ATOM 653 N N . GLU A 1 81 ? -0.623 3.962 12.753 1.00 95.50 81 GLU A N 1
ATOM 654 C CA . GLU A 1 81 ? -0.647 2.535 13.057 1.00 95.50 81 GLU A CA 1
ATOM 655 C C . GLU A 1 81 ? -2.052 2.001 12.765 1.00 95.50 81 GLU A C 1
ATOM 657 O O . GLU A 1 81 ? -3.046 2.593 13.188 1.00 95.50 81 GLU A O 1
ATOM 662 N N . LEU A 1 82 ? -2.133 0.917 11.997 1.00 93.56 82 LEU A N 1
ATOM 663 C CA . LEU A 1 82 ? -3.377 0.225 11.676 1.00 93.56 82 LEU A CA 1
ATOM 664 C C . LEU A 1 82 ? -3.286 -1.198 12.214 1.00 93.56 82 LEU A C 1
ATOM 666 O O . LEU A 1 82 ? -2.463 -1.979 11.743 1.00 93.56 82 LEU A O 1
ATOM 670 N N . ALA A 1 83 ? -4.127 -1.515 13.192 1.00 90.06 83 ALA A N 1
ATOM 671 C CA . ALA A 1 83 ? -4.271 -2.865 13.717 1.00 90.06 83 ALA A CA 1
ATOM 672 C C . ALA A 1 83 ? -5.284 -3.672 12.893 1.00 90.06 83 ALA A C 1
ATOM 674 O O . ALA A 1 83 ? -6.146 -3.093 12.223 1.00 90.06 83 ALA A O 1
ATOM 675 N N . ASP A 1 84 ? -5.175 -4.997 12.988 1.00 83.94 84 ASP A N 1
ATOM 676 C CA . ASP A 1 84 ? -6.102 -5.967 12.393 1.00 83.94 84 ASP A CA 1
ATOM 677 C C . ASP A 1 84 ? -6.314 -5.786 10.877 1.00 83.94 84 ASP A C 1
ATOM 679 O O . ASP A 1 84 ? -7.414 -5.892 10.336 1.00 83.94 84 ASP A O 1
ATOM 683 N N . VAL A 1 85 ? -5.231 -5.460 10.170 1.00 83.81 85 VAL A N 1
ATOM 684 C CA . VAL A 1 85 ? -5.203 -5.426 8.708 1.00 83.81 85 VAL A CA 1
ATOM 685 C C . VAL A 1 85 ? -4.993 -6.844 8.200 1.00 83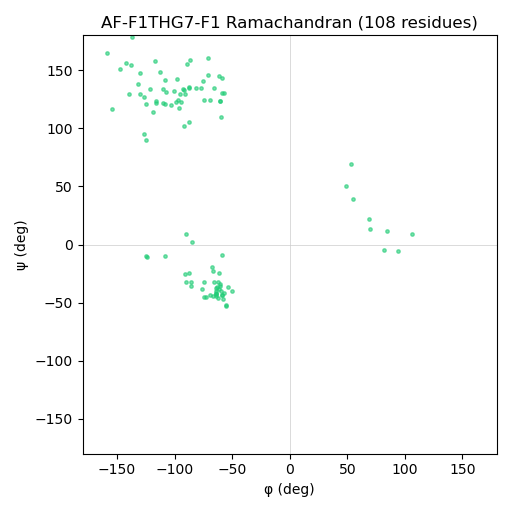.81 85 VAL A C 1
ATOM 687 O O . VAL A 1 85 ? -4.116 -7.552 8.692 1.00 83.81 85 VAL A O 1
ATOM 690 N N . PHE A 1 86 ? -5.760 -7.247 7.186 1.00 79.38 86 PHE A N 1
ATOM 691 C CA . PHE A 1 86 ? -5.650 -8.569 6.572 1.00 79.38 86 PHE A CA 1
ATOM 692 C C . PHE A 1 86 ? -5.634 -9.728 7.603 1.00 79.38 86 PHE A C 1
ATOM 694 O O . PHE A 1 86 ? -4.752 -10.587 7.562 1.00 79.38 86 PHE A O 1
ATOM 701 N N . ASP A 1 87 ? -6.611 -9.717 8.522 1.00 73.19 87 ASP A N 1
ATOM 702 C CA . ASP A 1 87 ? -6.837 -10.698 9.599 1.00 73.19 87 ASP A CA 1
ATOM 703 C C . ASP A 1 87 ? -5.600 -10.938 10.492 1.00 73.19 87 ASP A C 1
ATOM 705 O O . ASP A 1 87 ? -4.997 -12.016 10.482 1.00 73.19 87 ASP A O 1
ATOM 709 N N . GLY A 1 88 ? -5.231 -9.931 11.294 1.00 82.12 88 GLY A N 1
ATOM 710 C CA . GLY A 1 88 ? -4.214 -10.071 12.348 1.00 82.12 88 GLY A CA 1
ATOM 711 C C . GLY A 1 88 ? -2.838 -9.443 12.089 1.00 82.12 88 GLY A C 1
ATOM 712 O O . GLY A 1 88 ? -1.918 -9.667 12.879 1.00 82.12 88 GLY A O 1
ATOM 713 N N . PHE A 1 89 ? -2.656 -8.643 11.032 1.00 90.12 89 PHE A N 1
ATOM 714 C CA . PHE A 1 89 ? -1.445 -7.825 10.902 1.00 90.12 89 PHE A CA 1
ATOM 715 C C . PHE A 1 89 ? -1.636 -6.434 11.496 1.00 90.12 89 PHE A C 1
ATOM 717 O O . PHE A 1 89 ? -2.575 -5.713 11.163 1.00 90.12 89 PHE A O 1
ATOM 724 N N . THR A 1 90 ? -0.659 -6.008 12.290 1.00 93.75 90 THR A N 1
ATOM 725 C CA . THR A 1 90 ? -0.517 -4.610 12.692 1.00 93.75 90 THR A CA 1
ATOM 726 C C . THR A 1 90 ? 0.524 -3.939 11.802 1.00 93.75 90 THR A C 1
ATOM 728 O O . THR A 1 90 ? 1.670 -4.389 11.701 1.00 93.75 90 THR A O 1
ATOM 731 N N . LEU A 1 91 ? 0.112 -2.867 11.125 1.00 95.19 91 LEU A N 1
ATOM 732 C CA . LEU A 1 91 ? 0.915 -2.102 10.178 1.00 95.19 91 LEU A CA 1
ATOM 733 C C . LEU A 1 91 ? 1.286 -0.753 10.774 1.00 95.19 91 LEU A C 1
ATOM 735 O O . LEU A 1 91 ? 0.413 0.066 11.062 1.00 95.19 91 LEU A O 1
ATOM 739 N N . LYS A 1 92 ? 2.584 -0.490 10.892 1.00 96.06 92 LYS A N 1
ATOM 740 C CA . LYS A 1 92 ? 3.101 0.817 11.284 1.00 96.06 92 LYS A CA 1
ATOM 741 C C . LYS A 1 92 ? 3.730 1.520 10.094 1.00 96.06 92 LYS A C 1
ATOM 743 O O . LYS A 1 92 ? 4.558 0.942 9.393 1.00 96.06 92 LYS A O 1
ATOM 748 N N . PHE A 1 93 ? 3.360 2.777 9.892 1.00 96.25 93 PHE A N 1
ATOM 749 C CA . PHE A 1 93 ? 3.816 3.578 8.767 1.00 96.25 93 PHE A CA 1
ATOM 750 C C . PHE A 1 93 ? 4.929 4.518 9.208 1.00 96.25 93 PHE A C 1
ATOM 752 O O . PHE A 1 93 ? 4.820 5.199 10.228 1.00 96.25 93 PHE A O 1
ATOM 759 N N . ARG A 1 94 ? 6.011 4.549 8.433 1.00 95.88 94 ARG A N 1
ATOM 760 C CA . ARG A 1 94 ? 7.134 5.460 8.638 1.00 95.88 94 ARG A CA 1
ATOM 761 C C . ARG A 1 94 ? 7.521 6.145 7.346 1.00 95.88 94 ARG A C 1
ATOM 763 O O . ARG A 1 94 ? 7.625 5.494 6.308 1.00 95.88 94 ARG A O 1
ATOM 770 N N . GLN A 1 95 ? 7.810 7.434 7.404 1.00 95.56 95 GLN A N 1
ATOM 771 C CA . GLN A 1 95 ? 8.323 8.162 6.256 1.00 95.56 95 GLN A CA 1
ATOM 772 C C . GLN A 1 95 ? 9.636 7.540 5.765 1.00 95.56 95 GLN A C 1
ATOM 774 O O . GLN A 1 95 ? 10.563 7.290 6.538 1.00 95.56 95 GLN A O 1
ATOM 779 N N . SER A 1 96 ? 9.735 7.278 4.461 1.00 91.12 96 SER A N 1
ATOM 780 C CA . SER A 1 96 ? 10.990 6.815 3.877 1.00 91.12 96 SER A CA 1
ATOM 781 C C . SER A 1 96 ? 12.028 7.936 3.883 1.00 91.12 96 SER A C 1
ATOM 783 O O . SER A 1 96 ? 11.828 8.985 3.275 1.00 91.12 96 SER A O 1
ATOM 785 N N . GLU A 1 97 ? 13.189 7.671 4.479 1.00 88.50 97 GLU A N 1
ATOM 786 C CA . GLU A 1 97 ? 14.347 8.582 4.465 1.00 88.50 97 GLU A CA 1
ATOM 787 C C . GLU A 1 97 ? 14.872 8.854 3.047 1.00 88.50 97 GLU A C 1
ATOM 789 O O . GLU A 1 97 ? 15.498 9.879 2.797 1.00 88.50 97 GLU A O 1
ATOM 794 N N . LYS A 1 98 ? 14.624 7.932 2.107 1.00 84.69 98 LYS A N 1
ATOM 795 C CA . LYS A 1 98 ? 15.084 8.047 0.716 1.00 84.69 98 LYS A CA 1
ATOM 796 C C . LYS A 1 98 ? 14.109 8.821 -0.173 1.00 84.69 98 LYS A C 1
ATOM 798 O O . LYS A 1 98 ? 14.519 9.323 -1.214 1.00 84.69 98 LYS A O 1
ATOM 803 N N . CYS A 1 99 ? 12.821 8.863 0.179 1.00 84.94 99 CYS A N 1
ATOM 804 C CA . CYS A 1 99 ? 11.787 9.439 -0.677 1.00 84.94 99 CYS A CA 1
ATOM 805 C C . CYS A 1 99 ? 10.587 9.928 0.145 1.00 84.94 99 CYS A C 1
ATOM 807 O O . CYS A 1 99 ? 9.876 9.132 0.757 1.00 84.94 99 CYS A O 1
ATOM 809 N N . ILE A 1 100 ? 10.331 11.238 0.122 1.00 88.38 100 ILE A N 1
ATOM 810 C CA . ILE A 1 100 ? 9.257 11.862 0.911 1.00 88.38 100 ILE A CA 1
ATOM 811 C C . ILE A 1 100 ? 7.844 11.458 0.460 1.00 88.38 100 ILE A C 1
ATOM 813 O O . ILE A 1 100 ? 6.896 11.569 1.227 1.00 88.38 100 ILE A O 1
ATOM 817 N N . SER A 1 101 ? 7.684 10.954 -0.762 1.00 90.69 101 SER A N 1
ATOM 818 C CA . SER A 1 101 ? 6.392 10.490 -1.275 1.00 90.69 101 SER A CA 1
ATOM 819 C C . SER A 1 101 ? 6.121 9.012 -0.989 1.00 90.69 101 SER A C 1
ATOM 821 O O . SER A 1 101 ? 5.162 8.469 -1.527 1.00 90.69 101 SER A O 1
ATOM 823 N N . VAL A 1 102 ? 6.955 8.348 -0.176 1.00 93.56 10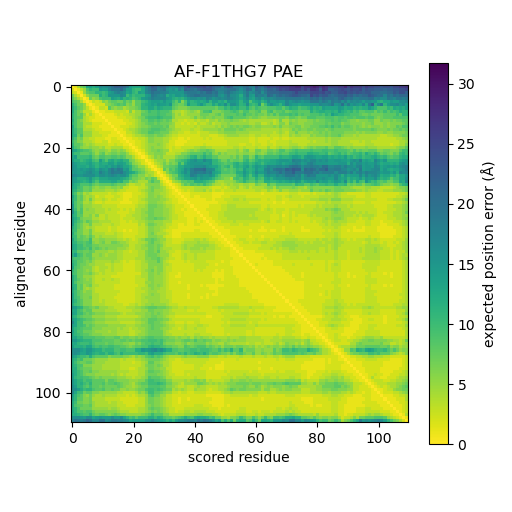2 VAL A N 1
ATOM 824 C CA . VAL A 1 102 ? 6.830 6.916 0.126 1.00 93.56 102 VAL A CA 1
ATOM 825 C C . VAL A 1 102 ? 6.791 6.669 1.632 1.00 93.56 102 VAL A C 1
ATOM 827 O O . VAL A 1 102 ? 7.714 7.043 2.357 1.00 93.56 102 VAL A O 1
ATOM 830 N N . LEU A 1 103 ? 5.768 5.950 2.091 1.00 95.94 103 LEU A N 1
ATOM 831 C CA . LEU A 1 103 ? 5.678 5.405 3.441 1.00 95.94 103 LEU A CA 1
ATOM 832 C C . LEU A 1 103 ? 6.184 3.959 3.456 1.00 95.94 103 LEU A C 1
ATOM 834 O O . LEU A 1 103 ? 5.679 3.089 2.747 1.00 95.94 103 LEU A O 1
ATOM 838 N N . LYS A 1 104 ? 7.184 3.693 4.293 1.00 94.88 104 LYS A N 1
ATOM 839 C CA . LYS A 1 104 ? 7.599 2.338 4.650 1.00 94.88 104 LYS A CA 1
ATOM 840 C C . LYS A 1 104 ? 6.599 1.741 5.633 1.00 94.88 104 LYS A C 1
ATOM 842 O O . LYS A 1 104 ? 6.135 2.426 6.541 1.00 94.88 104 LYS A O 1
ATOM 847 N N . ILE A 1 105 ? 6.314 0.461 5.460 1.00 94.50 105 ILE A N 1
ATOM 848 C CA . ILE A 1 105 ? 5.410 -0.313 6.297 1.00 94.50 105 ILE A CA 1
ATOM 849 C C . ILE A 1 105 ? 6.241 -1.302 7.106 1.00 94.50 105 ILE A C 1
ATOM 851 O O . ILE A 1 105 ? 6.921 -2.156 6.533 1.00 94.50 105 ILE A O 1
ATOM 855 N N . ASP A 1 106 ? 6.138 -1.204 8.427 1.00 93.12 106 ASP A N 1
ATOM 856 C CA . ASP A 1 106 ? 6.560 -2.258 9.339 1.00 93.12 106 ASP A CA 1
ATOM 857 C C . ASP A 1 106 ? 5.351 -3.114 9.715 1.00 93.12 106 ASP A C 1
ATOM 859 O O . ASP A 1 106 ? 4.392 -2.644 10.326 1.00 93.12 106 ASP A O 1
ATOM 863 N N . ILE A 1 107 ? 5.420 -4.384 9.354 1.00 91.19 107 ILE A N 1
ATOM 864 C CA . ILE A 1 107 ? 4.418 -5.412 9.583 1.00 91.19 107 ILE A CA 1
ATOM 865 C C . ILE A 1 107 ? 4.784 -6.177 10.852 1.00 91.19 107 ILE A C 1
ATOM 867 O O . ILE A 1 107 ? 5.911 -6.668 10.998 1.00 91.19 107 ILE A O 1
ATOM 871 N N . ARG A 1 108 ? 3.815 -6.317 11.753 1.00 89.94 108 ARG A N 1
ATOM 872 C CA . ARG A 1 108 ? 3.883 -7.176 12.936 1.00 89.94 108 ARG A CA 1
ATOM 873 C C . ARG A 1 108 ? 2.737 -8.181 12.883 1.00 89.94 108 ARG A C 1
ATOM 875 O O . ARG A 1 108 ? 1.613 -7.793 12.579 1.00 89.94 108 ARG A O 1
ATOM 882 N N . CYS A 1 109 ? 3.039 -9.447 13.156 1.00 80.19 109 CYS A N 1
ATOM 883 C CA . CYS A 1 109 ? 2.018 -10.451 13.448 1.00 80.19 109 CYS A CA 1
ATOM 884 C C . CYS A 1 109 ? 1.825 -10.495 14.960 1.00 80.19 109 CYS A C 1
ATOM 886 O O . CYS A 1 109 ? 2.828 -10.552 15.680 1.00 80.19 109 CYS A O 1
ATOM 888 N N . GLU A 1 110 ? 0.578 -10.494 15.408 1.00 62.53 110 GLU A N 1
ATOM 889 C CA . GLU A 1 110 ? 0.217 -10.824 16.792 1.00 62.53 110 GLU A CA 1
ATOM 890 C C . GLU A 1 110 ? -0.226 -12.287 16.917 1.00 62.53 110 GLU A C 1
ATOM 892 O O . GLU A 1 110 ? -0.730 -12.852 15.917 1.00 62.53 110 GLU A O 1
#

Nearest PDB structures (foldseek):
  3ip4-assembly1_B  TM=3.469E-01  e=1.401E+00  Staphylococcus aureus subsp. aureus Mu50
  3lho-assembly1_A  TM=3.740E-01  e=4.209E+00  Shewanella frigidimarina NCIMB 400
  7m0b-assembly1_A  TM=1.856E-01  e=1.489E+00  Homo sapiens
  4atb-assembly1_B  TM=2.189E-01  e=7.755E+00  Mus musculus